Protein AF-A0A537X2H2-F1 (afdb_monomer_lite)

Foldseek 3Di:
DVVVVVVVVVVLVVLLVVLLQVQLVVQLVCQLVVLLVVLVVVDPRPDPSSNVSSNVRSNVRSNVRSVVSNVVSPPDDDVVPPPQDDVDVPDDPPPPDDPDDPPPPDDDDD

Radius of gyration: 26.94 Å; chains: 1; bounding box: 77×19×70 Å

Sequence (110 aa):
MDRDLERRERRHIRRWASRISIGALVGAGVGAVGGAVWGAIAFRPGSMAMWSVAIASAIFLSLMGALVGGMSGLESPDPRMEPSQFDEPTQEPPGLTRPERPPGDAPPPR

Secondary structure (DSSP, 8-state):
-HHHHHHHHHHHHHHHHHHHHHHHHHHHHHHHHHHHHHHHHHS-TT-HHHHHHHHHHHHHHHHHHHHHHHHG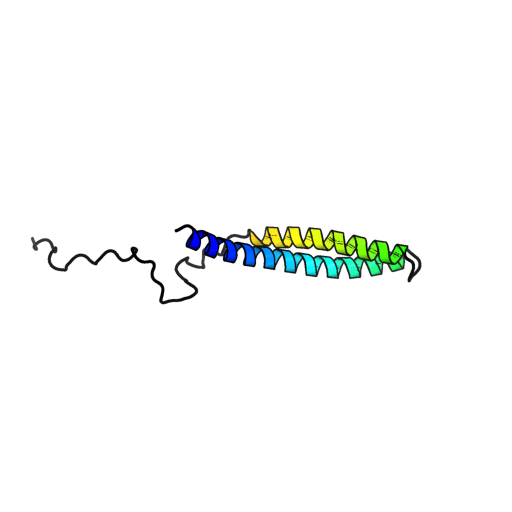GGSPP-TTS-TT--SSTT-PPTT--PPPPPTT-PPPP-

pLDDT: mean 76.22, std 17.74, range [42.19, 97.38]

Structure (mmCIF, N/CA/C/O backbone):
data_AF-A0A537X2H2-F1
#
_entry.id   AF-A0A537X2H2-F1
#
loop_
_atom_site.group_PDB
_atom_site.id
_atom_site.type_symbol
_atom_site.label_atom_id
_atom_site.label_alt_id
_atom_site.label_comp_id
_atom_site.label_asym_id
_atom_site.label_entity_id
_atom_site.label_seq_id
_atom_site.pdbx_PDB_ins_code
_atom_site.Cartn_x
_atom_site.Cartn_y
_atom_site.Cartn_z
_atom_site.occupancy
_atom_site.B_iso_or_equiv
_atom_site.auth_seq_id
_atom_site.auth_comp_id
_atom_site.auth_asym_id
_atom_site.auth_atom_id
_atom_site.pdbx_PDB_model_num
ATOM 1 N N . MET A 1 1 ? -11.708 4.499 38.636 1.00 59.06 1 MET A N 1
ATOM 2 C CA . MET A 1 1 ? -12.177 5.627 37.809 1.00 59.06 1 MET A CA 1
ATOM 3 C C . MET A 1 1 ? -11.190 5.923 36.683 1.00 59.06 1 MET A C 1
ATOM 5 O O . MET A 1 1 ? -11.524 5.589 35.557 1.00 59.06 1 MET A O 1
ATOM 9 N N . ASP A 1 2 ? -9.953 6.371 36.943 1.00 63.62 2 ASP A N 1
ATOM 10 C CA . ASP A 1 2 ? -8.964 6.603 35.860 1.00 63.62 2 ASP A CA 1
ATOM 11 C C . ASP A 1 2 ? -8.566 5.327 35.090 1.00 63.62 2 ASP A C 1
ATOM 13 O O . ASP A 1 2 ? -8.543 5.306 33.862 1.00 63.62 2 ASP A O 1
ATOM 17 N N . ARG A 1 3 ? -8.372 4.203 35.795 1.00 67.12 3 ARG A N 1
ATOM 18 C CA . ARG A 1 3 ? -8.007 2.908 35.175 1.00 67.12 3 ARG A CA 1
ATOM 19 C C . ARG A 1 3 ? -9.087 2.320 34.254 1.00 67.12 3 ARG A C 1
ATOM 21 O O . ARG A 1 3 ? -8.784 1.504 33.382 1.00 67.12 3 ARG A O 1
ATOM 28 N N . ASP A 1 4 ? -10.344 2.708 34.452 1.00 65.75 4 ASP A N 1
ATOM 29 C CA . ASP A 1 4 ? -11.481 2.200 33.677 1.00 65.75 4 ASP A CA 1
ATOM 30 C C . ASP A 1 4 ? -11.639 2.965 32.358 1.00 65.75 4 ASP A C 1
ATOM 32 O O . ASP A 1 4 ? -11.984 2.369 31.333 1.00 65.75 4 ASP A O 1
ATOM 36 N N . LEU A 1 5 ? -11.308 4.262 32.369 1.00 66.12 5 LEU A N 1
ATOM 37 C CA . LEU A 1 5 ? -11.216 5.098 31.173 1.00 66.12 5 LEU A CA 1
ATOM 38 C C . LEU A 1 5 ? -10.083 4.608 30.264 1.00 66.12 5 LEU A C 1
ATOM 40 O O . LEU A 1 5 ? -10.337 4.308 29.097 1.00 66.12 5 LEU A O 1
ATOM 44 N N . GLU A 1 6 ? -8.891 4.359 30.818 1.00 68.00 6 GLU A N 1
ATOM 45 C CA . GLU A 1 6 ? -7.745 3.822 30.066 1.00 68.00 6 GLU A CA 1
ATOM 46 C C . GLU A 1 6 ? -8.060 2.482 29.371 1.00 68.00 6 GLU A C 1
ATOM 48 O O . GLU A 1 6 ? -7.639 2.230 28.237 1.00 68.00 6 GLU A O 1
ATOM 53 N N . ARG A 1 7 ? -8.825 1.590 30.021 1.00 66.88 7 ARG A N 1
ATOM 54 C CA . ARG A 1 7 ? -9.218 0.294 29.432 1.00 66.88 7 ARG A CA 1
ATOM 55 C C . ARG A 1 7 ? -10.242 0.428 28.305 1.00 66.88 7 ARG A C 1
ATOM 57 O O . ARG A 1 7 ? -10.234 -0.395 27.384 1.00 66.88 7 ARG A O 1
ATOM 64 N N . ARG A 1 8 ? -11.151 1.402 28.376 1.00 64.00 8 ARG A N 1
ATOM 65 C CA . ARG A 1 8 ? -12.129 1.675 27.306 1.00 64.00 8 ARG A CA 1
ATOM 66 C C . ARG A 1 8 ? -11.446 2.329 26.110 1.00 64.00 8 ARG A C 1
ATOM 68 O O . ARG A 1 8 ? -11.630 1.879 24.979 1.00 64.00 8 ARG A O 1
ATOM 75 N N . GLU A 1 9 ? -10.573 3.291 26.378 1.00 65.56 9 GLU A N 1
ATOM 76 C CA . GLU A 1 9 ? -9.801 4.015 25.373 1.00 65.56 9 GLU A CA 1
ATOM 77 C C . GLU A 1 9 ? -8.895 3.069 24.571 1.00 65.56 9 GLU A C 1
ATOM 79 O O . GLU A 1 9 ? -8.951 3.045 23.342 1.00 65.56 9 GLU A O 1
ATOM 84 N N . ARG A 1 10 ? -8.179 2.152 25.240 1.00 70.62 10 ARG A N 1
ATOM 85 C CA . ARG A 1 10 ? -7.359 1.123 24.569 1.00 70.62 10 ARG A CA 1
ATOM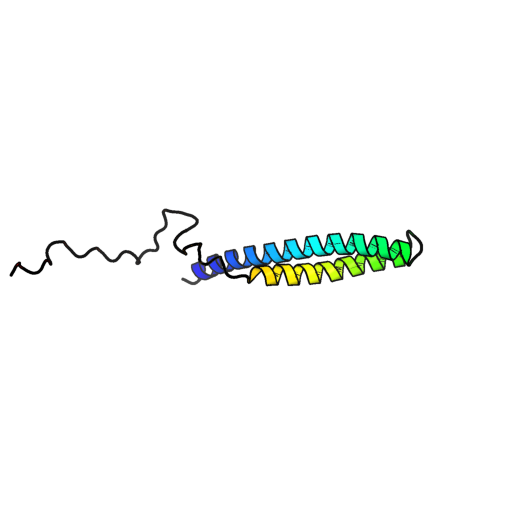 86 C C . ARG A 1 10 ? -8.155 0.218 23.625 1.00 70.62 10 ARG A C 1
ATOM 88 O O . ARG A 1 10 ? -7.642 -0.161 22.571 1.00 70.62 10 ARG A O 1
ATOM 95 N N . ARG A 1 11 ? -9.396 -0.145 23.971 1.00 69.56 11 ARG A N 1
ATOM 96 C CA . ARG A 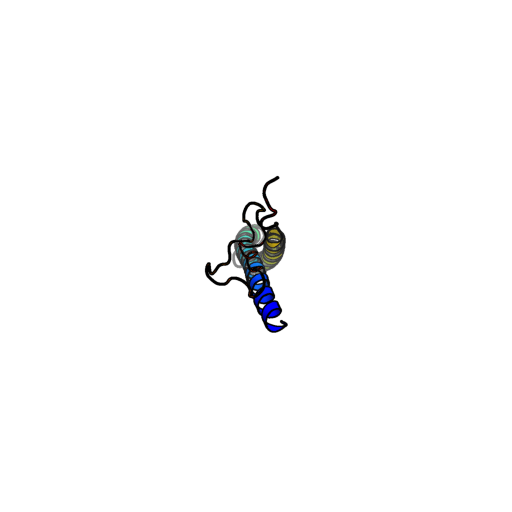1 11 ? -10.251 -0.988 23.112 1.00 69.56 11 ARG A CA 1
ATOM 97 C C . ARG A 1 11 ? -10.715 -0.237 21.866 1.00 69.56 11 ARG A C 1
ATOM 99 O O . ARG A 1 11 ? -10.689 -0.810 20.778 1.00 69.56 11 ARG A O 1
ATOM 106 N N . HIS A 1 12 ? -11.074 1.036 22.009 1.00 67.75 12 HIS A N 1
ATOM 107 C CA . HIS A 1 12 ? -11.450 1.891 20.882 1.00 67.75 12 HIS A CA 1
ATOM 108 C C . HIS A 1 12 ? -10.253 2.166 19.962 1.00 67.75 12 HIS A C 1
ATOM 110 O O . HIS A 1 12 ? -10.356 1.961 18.752 1.00 67.75 12 HIS A O 1
ATOM 116 N N . ILE A 1 13 ? -9.089 2.495 20.536 1.00 74.12 13 ILE A N 1
ATOM 117 C CA . ILE A 1 13 ? -7.834 2.696 19.797 1.00 74.12 13 ILE A CA 1
ATOM 118 C C . ILE A 1 13 ? -7.463 1.442 19.004 1.00 74.12 13 ILE A C 1
ATOM 120 O O . ILE A 1 13 ? -7.077 1.545 17.845 1.00 74.12 13 ILE A O 1
ATOM 124 N N . ARG A 1 14 ? -7.618 0.243 19.580 1.00 73.06 14 ARG A N 1
ATOM 125 C CA . ARG A 1 14 ? -7.260 -1.008 18.894 1.00 73.06 14 ARG A CA 1
ATOM 126 C C . ARG A 1 14 ? -8.149 -1.293 17.681 1.00 73.06 14 ARG A C 1
ATOM 128 O O . ARG A 1 14 ? -7.638 -1.753 16.663 1.00 73.06 14 ARG A O 1
ATOM 135 N N . ARG A 1 15 ? -9.454 -1.004 17.757 1.00 71.38 15 ARG A N 1
ATOM 136 C CA . ARG A 1 15 ? -10.366 -1.146 16.605 1.00 71.38 15 ARG A CA 1
ATOM 137 C C . ARG A 1 15 ? -10.031 -0.137 15.508 1.00 71.38 15 ARG A C 1
ATOM 139 O O . ARG A 1 15 ? -9.986 -0.508 14.338 1.00 71.38 15 ARG A O 1
ATOM 146 N N . TRP A 1 16 ? -9.752 1.106 15.892 1.00 73.81 16 TRP A N 1
ATOM 147 C CA . TRP A 1 16 ? -9.374 2.166 14.960 1.00 73.81 16 TRP A CA 1
ATOM 148 C C . TRP A 1 16 ? -8.036 1.858 14.269 1.00 73.81 16 TRP A C 1
ATOM 150 O O . TRP A 1 16 ? -7.958 1.839 13.042 1.00 73.81 16 TRP A O 1
ATOM 160 N N . ALA A 1 17 ? -7.025 1.461 15.044 1.00 78.12 17 ALA A N 1
ATOM 161 C CA . ALA A 1 17 ? -5.727 1.023 14.539 1.00 78.12 17 ALA A CA 1
ATOM 162 C C . ALA A 1 17 ? -5.836 -0.187 13.598 1.00 78.12 17 ALA A C 1
ATOM 164 O O . ALA A 1 17 ? -5.120 -0.252 12.601 1.00 78.12 17 ALA A O 1
ATOM 165 N N . SER A 1 18 ? -6.753 -1.123 13.872 1.00 77.81 18 SER A N 1
ATOM 166 C CA . SER A 1 18 ? -6.972 -2.285 13.005 1.00 77.81 18 SER A CA 1
ATOM 167 C C . SER A 1 18 ? -7.571 -1.914 11.646 1.00 77.81 18 SER A C 1
ATOM 169 O O . SER A 1 18 ? -7.253 -2.562 10.657 1.00 77.81 18 SER A O 1
ATOM 171 N N . ARG A 1 19 ? -8.446 -0.905 11.561 1.00 80.12 19 ARG A N 1
ATOM 172 C CA . ARG A 1 19 ? -9.027 -0.484 10.271 1.00 80.12 19 ARG A CA 1
ATOM 173 C C . ARG A 1 19 ? -8.022 0.301 9.430 1.00 80.12 19 ARG A C 1
ATOM 175 O O . ARG A 1 19 ? -7.933 0.083 8.224 1.00 80.12 19 ARG A O 1
ATOM 182 N N . ILE A 1 20 ? -7.210 1.136 10.080 1.00 85.44 20 ILE A N 1
ATOM 183 C CA . ILE A 1 20 ? -6.095 1.850 9.442 1.00 85.44 20 ILE A CA 1
ATOM 184 C C . ILE A 1 20 ? -5.078 0.860 8.872 1.00 85.44 20 ILE A C 1
ATOM 186 O O . ILE A 1 20 ? -4.656 1.015 7.729 1.00 85.44 20 ILE A O 1
ATOM 190 N N . SER A 1 21 ? -4.705 -0.177 9.630 1.00 87.44 21 SER A N 1
ATOM 191 C CA . SER A 1 21 ? -3.720 -1.159 9.166 1.00 87.44 21 SER A CA 1
ATOM 192 C C . SER A 1 21 ? -4.227 -1.993 7.989 1.00 87.44 21 SER A C 1
ATOM 194 O O . SER A 1 21 ? -3.466 -2.238 7.055 1.00 87.44 21 SER A O 1
ATOM 196 N N . ILE A 1 22 ? -5.510 -2.373 7.983 1.00 88.75 22 ILE A N 1
ATOM 197 C CA . ILE A 1 22 ? -6.135 -3.070 6.849 1.00 88.75 22 ILE A CA 1
ATOM 198 C C . ILE A 1 22 ? -6.128 -2.176 5.607 1.00 88.75 22 ILE A C 1
ATOM 200 O O . ILE A 1 22 ? -5.683 -2.609 4.545 1.00 88.75 22 ILE A O 1
ATOM 204 N N . GLY A 1 23 ? -6.564 -0.920 5.744 1.00 88.44 23 GLY A N 1
ATOM 205 C CA . GLY A 1 23 ? -6.545 0.045 4.647 1.00 88.44 23 GLY A CA 1
ATOM 206 C C . GLY A 1 23 ? -5.137 0.266 4.087 1.00 88.44 23 GLY A C 1
ATOM 207 O O . GLY A 1 23 ? -4.944 0.231 2.873 1.00 88.44 23 GLY A O 1
ATOM 208 N N . ALA A 1 24 ? -4.140 0.405 4.965 1.00 91.12 24 ALA A N 1
ATOM 209 C CA . ALA A 1 24 ? -2.736 0.550 4.588 1.00 91.12 24 ALA A CA 1
ATOM 210 C C . ALA A 1 24 ? -2.204 -0.667 3.815 1.00 91.12 24 ALA A C 1
ATOM 212 O O . ALA A 1 24 ? -1.555 -0.512 2.783 1.00 91.12 24 ALA A O 1
ATOM 213 N N . LEU A 1 25 ? -2.504 -1.884 4.281 1.00 93.75 25 LEU A N 1
ATOM 214 C CA . LEU A 1 25 ? -2.073 -3.128 3.636 1.00 93.75 25 LEU A CA 1
ATOM 215 C C . LEU A 1 25 ? -2.672 -3.288 2.237 1.00 93.75 25 LEU A C 1
ATOM 217 O O . LEU A 1 25 ? -1.950 -3.607 1.291 1.00 93.75 25 LEU A O 1
ATOM 221 N N . VAL A 1 26 ? -3.975 -3.033 2.094 1.00 94.19 26 VAL A N 1
ATOM 222 C CA . VAL A 1 26 ? -4.654 -3.092 0.792 1.00 94.19 26 VAL A CA 1
ATOM 223 C C . VAL A 1 26 ? -4.079 -2.035 -0.149 1.00 94.19 26 VAL A C 1
ATOM 225 O O . VAL A 1 26 ? -3.725 -2.351 -1.285 1.00 94.19 26 VAL A O 1
ATOM 228 N N . GLY A 1 27 ? -3.915 -0.802 0.336 1.00 93.44 27 GLY A N 1
ATOM 229 C CA . GLY A 1 27 ? -3.314 0.290 -0.423 1.00 93.44 27 GLY A CA 1
ATOM 230 C C . GLY A 1 27 ? -1.891 -0.020 -0.891 1.00 93.44 27 GLY A C 1
ATOM 231 O O . GLY A 1 27 ? -1.574 0.172 -2.064 1.00 93.44 27 GLY A O 1
ATOM 232 N N . ALA A 1 28 ? -1.053 -0.576 -0.013 1.00 96.00 28 ALA A N 1
ATOM 233 C CA . ALA A 1 28 ? 0.303 -0.998 -0.351 1.00 96.00 28 ALA A CA 1
ATOM 234 C C . ALA A 1 28 ? 0.314 -2.081 -1.439 1.00 96.00 28 ALA A C 1
ATOM 236 O O . ALA A 1 28 ? 1.084 -1.978 -2.392 1.00 96.00 28 ALA A O 1
ATOM 237 N N . GLY A 1 29 ? -0.556 -3.092 -1.328 1.00 95.88 29 GLY A N 1
ATOM 238 C CA . GLY A 1 29 ? -0.660 -4.171 -2.311 1.00 95.88 29 GLY A CA 1
ATOM 239 C C . GLY A 1 29 ? -1.093 -3.667 -3.688 1.00 95.88 29 GLY A C 1
ATOM 240 O O . GLY A 1 29 ? -0.411 -3.917 -4.683 1.00 95.88 29 GLY A O 1
ATOM 241 N N . VAL A 1 30 ? -2.184 -2.897 -3.744 1.00 96.69 30 VAL A N 1
ATOM 242 C CA . VAL A 1 30 ? -2.686 -2.303 -4.994 1.00 96.69 30 VAL A CA 1
ATOM 243 C C . VAL A 1 30 ? -1.648 -1.360 -5.601 1.00 96.69 30 VAL A C 1
ATOM 245 O O . VAL A 1 30 ? -1.400 -1.410 -6.805 1.00 96.69 30 VAL A O 1
ATOM 248 N N . GLY A 1 31 ? -0.994 -0.538 -4.778 1.00 95.88 31 GLY A N 1
ATOM 249 C CA . GLY A 1 31 ? 0.020 0.397 -5.246 1.00 95.88 31 GLY A CA 1
ATOM 250 C C . GLY A 1 31 ? 1.287 -0.272 -5.749 1.00 95.88 31 GLY A C 1
ATOM 251 O O . GLY A 1 31 ? 1.799 0.141 -6.788 1.00 95.88 31 GLY A O 1
ATOM 252 N N . ALA A 1 32 ? 1.759 -1.327 -5.089 1.00 96.12 32 ALA A N 1
ATOM 253 C CA . ALA A 1 32 ? 2.915 -2.086 -5.550 1.00 96.12 32 ALA A CA 1
ATOM 254 C C . ALA A 1 32 ? 2.638 -2.750 -6.905 1.00 96.12 32 ALA A C 1
ATOM 256 O O . ALA A 1 32 ? 3.440 -2.613 -7.826 1.00 96.12 32 ALA A O 1
ATOM 257 N N . VAL A 1 33 ? 1.484 -3.412 -7.056 1.00 97.38 33 VAL A N 1
ATOM 258 C CA . VAL A 1 33 ? 1.103 -4.075 -8.314 1.00 97.38 33 VAL A CA 1
ATOM 259 C C . VAL A 1 33 ? 0.899 -3.051 -9.428 1.00 97.38 33 VAL A C 1
ATOM 261 O O . VAL A 1 33 ? 1.508 -3.170 -10.490 1.00 97.38 33 VAL A O 1
ATOM 264 N N . GLY A 1 34 ? 0.095 -2.013 -9.185 1.00 96.12 34 GLY A N 1
ATOM 265 C CA . GLY A 1 34 ? -0.185 -0.975 -10.177 1.00 96.12 34 GLY A CA 1
ATOM 266 C C . GLY A 1 34 ? 1.074 -0.222 -10.609 1.00 96.12 34 GLY A C 1
ATOM 267 O O . GLY A 1 34 ? 1.291 -0.013 -11.801 1.00 96.12 34 GLY A O 1
ATOM 268 N N . GLY A 1 35 ? 1.946 0.125 -9.661 1.00 95.31 35 GLY A N 1
ATOM 269 C CA . GLY A 1 35 ? 3.206 0.798 -9.962 1.00 95.31 35 GLY A CA 1
ATOM 270 C C . GLY A 1 35 ? 4.244 -0.099 -10.620 1.00 95.31 35 GLY A C 1
ATOM 271 O O . GLY A 1 35 ? 5.001 0.393 -11.448 1.00 95.31 35 GLY A O 1
ATOM 272 N N . ALA A 1 36 ? 4.269 -1.400 -10.323 1.00 94.88 36 ALA A N 1
ATOM 273 C CA . ALA A 1 36 ? 5.126 -2.345 -11.035 1.00 94.88 36 ALA A CA 1
ATOM 274 C C . ALA A 1 36 ? 4.679 -2.512 -12.494 1.00 94.88 36 ALA A C 1
ATOM 276 O O . ALA A 1 36 ? 5.516 -2.454 -13.393 1.00 94.88 36 ALA A O 1
ATOM 277 N N . VAL A 1 37 ? 3.369 -2.647 -12.742 1.00 96.44 37 VAL A N 1
ATOM 278 C CA . VAL A 1 37 ? 2.807 -2.718 -14.102 1.00 96.44 37 VAL A CA 1
ATOM 279 C C . VAL A 1 37 ? 3.090 -1.426 -14.864 1.00 96.44 37 VAL A C 1
ATOM 281 O O . VAL A 1 37 ? 3.6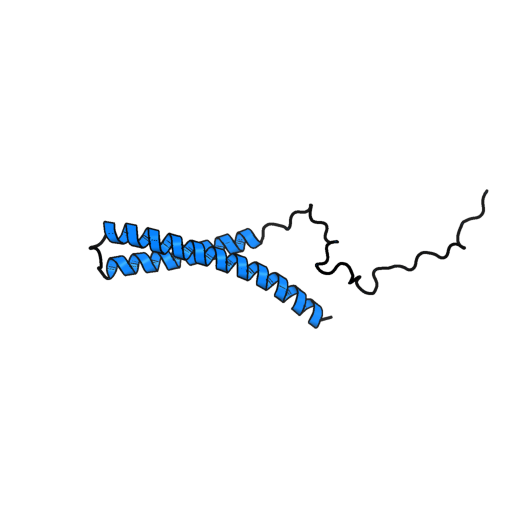59 -1.466 -15.953 1.00 96.44 37 VAL A O 1
ATOM 284 N N . TRP A 1 38 ? 2.758 -0.271 -14.282 1.00 95.88 38 TRP A N 1
ATOM 285 C CA . TRP A 1 38 ? 3.005 1.025 -14.912 1.00 95.88 38 TRP A CA 1
ATOM 286 C C . TRP A 1 38 ? 4.498 1.290 -15.122 1.00 95.88 38 TRP A C 1
ATOM 288 O O . TRP A 1 38 ? 4.915 1.724 -16.193 1.00 95.88 38 TRP A O 1
ATOM 298 N N . GLY A 1 39 ? 5.320 0.977 -14.122 1.00 94.19 39 GLY A N 1
ATOM 299 C CA . GLY A 1 39 ? 6.767 1.115 -14.186 1.00 94.19 39 GLY A CA 1
ATOM 300 C C . GLY A 1 39 ? 7.385 0.246 -15.278 1.00 94.19 39 GLY A C 1
ATOM 301 O O . GLY A 1 39 ? 8.306 0.700 -15.945 1.00 94.19 39 GLY A O 1
ATOM 302 N N . ALA A 1 40 ? 6.879 -0.971 -15.493 1.00 93.62 40 ALA A N 1
ATOM 303 C CA . ALA A 1 40 ? 7.355 -1.859 -16.553 1.00 93.62 40 ALA A CA 1
ATOM 304 C C . ALA A 1 40 ? 6.961 -1.381 -17.962 1.00 93.62 40 ALA A C 1
ATOM 306 O O . ALA A 1 40 ? 7.642 -1.719 -18.927 1.00 93.62 40 ALA A O 1
ATOM 307 N N . ILE A 1 41 ? 5.876 -0.605 -18.080 1.00 95.56 41 ILE A N 1
ATOM 308 C CA . ILE A 1 41 ? 5.448 0.028 -19.337 1.00 95.56 41 ILE A CA 1
ATOM 309 C C . ILE A 1 41 ? 6.272 1.294 -19.607 1.00 95.56 41 ILE A C 1
ATOM 311 O O . ILE A 1 41 ? 6.734 1.507 -20.726 1.00 95.56 41 ILE A O 1
ATOM 315 N N . ALA A 1 42 ? 6.449 2.143 -18.592 1.00 95.12 42 ALA A N 1
ATOM 316 C CA . ALA A 1 42 ? 7.093 3.449 -18.729 1.00 95.12 42 ALA A CA 1
ATOM 317 C C . ALA A 1 42 ? 8.630 3.377 -18.735 1.00 95.12 42 ALA A C 1
ATOM 319 O O . ALA A 1 42 ? 9.290 4.223 -19.337 1.00 95.12 42 ALA A O 1
ATOM 320 N N . PHE A 1 43 ? 9.208 2.380 -18.064 1.00 94.88 43 PHE A N 1
ATOM 321 C CA . PHE A 1 43 ? 10.649 2.206 -17.914 1.00 94.88 43 PHE A CA 1
ATOM 322 C C . PHE A 1 43 ? 11.086 0.815 -18.356 1.00 94.88 43 PHE A C 1
ATOM 324 O O . PHE A 1 43 ? 10.304 -0.129 -18.430 1.00 94.88 43 PHE A O 1
ATOM 331 N N . ARG A 1 44 ? 12.391 0.665 -18.606 1.00 92.25 44 ARG A N 1
ATOM 332 C CA . ARG A 1 44 ? 12.968 -0.638 -18.939 1.00 92.25 44 ARG A CA 1
ATOM 333 C C . ARG A 1 44 ? 12.695 -1.640 -17.800 1.00 92.25 44 ARG A C 1
ATOM 335 O O . ARG A 1 44 ? 13.016 -1.318 -16.647 1.00 92.25 44 ARG A O 1
ATOM 342 N N . PRO A 1 45 ? 12.178 -2.847 -18.098 1.00 90.38 45 PRO A N 1
ATOM 343 C CA . PRO A 1 45 ? 11.936 -3.868 -17.088 1.00 90.38 45 PRO A CA 1
ATOM 344 C C . PRO A 1 45 ? 13.199 -4.180 -16.282 1.00 90.38 45 PRO A C 1
ATOM 346 O O . PRO A 1 45 ? 14.284 -4.335 -16.842 1.00 90.38 45 PRO A O 1
ATOM 349 N N . GLY A 1 46 ? 13.058 -4.231 -14.958 1.00 89.06 46 GLY A N 1
ATOM 350 C CA . GLY A 1 46 ? 14.165 -4.479 -14.030 1.00 89.06 46 GLY A CA 1
ATOM 351 C C . GLY A 1 46 ? 15.052 -3.264 -13.733 1.00 89.06 46 GLY A C 1
ATOM 352 O O . GLY A 1 46 ? 15.983 -3.381 -12.941 1.00 89.06 46 GLY A O 1
ATOM 353 N N . SER A 1 47 ? 14.779 -2.094 -14.320 1.00 94.00 47 SER A N 1
ATOM 354 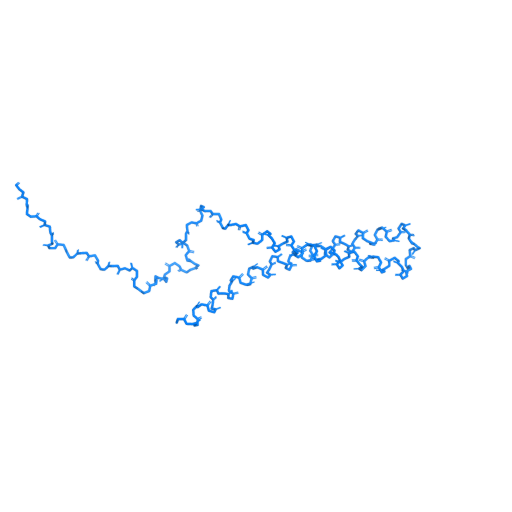C CA . SER A 1 47 ? 15.509 -0.864 -13.991 1.00 94.00 47 SER A CA 1
ATOM 355 C C . SER A 1 47 ? 15.189 -0.353 -12.581 1.00 94.00 47 SER A C 1
ATOM 357 O O . SER A 1 47 ? 14.092 -0.562 -12.060 1.00 94.00 47 SER A O 1
ATOM 359 N N . MET A 1 48 ? 16.125 0.386 -11.972 1.00 95.06 48 MET A N 1
ATOM 360 C CA . MET A 1 48 ? 15.870 1.055 -10.688 1.00 95.06 48 MET A CA 1
ATOM 361 C C . MET A 1 48 ? 14.700 2.045 -10.768 1.00 95.06 48 MET A C 1
ATOM 363 O O . MET A 1 48 ? 13.950 2.161 -9.807 1.00 95.06 48 MET A O 1
ATOM 367 N N . ALA A 1 49 ? 14.505 2.704 -11.915 1.00 93.44 49 ALA A N 1
ATOM 368 C CA . ALA A 1 49 ? 13.397 3.635 -12.124 1.00 93.44 49 ALA A CA 1
ATOM 369 C C . ALA A 1 49 ? 12.024 2.938 -12.071 1.00 93.44 49 ALA A C 1
ATOM 371 O O . ALA A 1 49 ? 11.080 3.457 -11.480 1.00 93.44 49 ALA A O 1
ATOM 372 N N . MET A 1 50 ? 11.918 1.724 -12.624 1.00 95.25 50 MET A N 1
ATOM 373 C CA . MET A 1 50 ? 10.705 0.908 -12.500 1.00 95.25 50 MET A CA 1
ATOM 374 C C . MET A 1 50 ? 10.395 0.615 -11.026 1.00 95.25 50 MET A C 1
ATOM 376 O O . MET A 1 50 ? 9.275 0.832 -10.563 1.00 95.25 50 MET A O 1
ATOM 380 N N . TRP A 1 51 ? 11.397 0.147 -10.277 1.00 94.62 51 TRP A N 1
ATOM 381 C CA . TRP A 1 51 ? 11.225 -0.202 -8.868 1.00 94.62 51 TRP A CA 1
ATOM 382 C C . TRP A 1 51 ? 10.945 1.015 -7.986 1.00 94.62 51 TRP A C 1
ATOM 384 O O . TRP A 1 51 ? 10.136 0.915 -7.066 1.00 94.62 51 TRP A O 1
ATOM 394 N N . SER A 1 52 ? 11.534 2.178 -8.280 1.00 95.31 52 SER A N 1
ATOM 395 C CA . SER A 1 52 ? 11.241 3.404 -7.535 1.00 95.31 52 SER A CA 1
ATOM 396 C C . SER A 1 52 ? 9.790 3.841 -7.715 1.00 95.31 52 SER A C 1
ATOM 398 O O . SER A 1 52 ? 9.165 4.261 -6.746 1.00 95.31 52 SER A O 1
ATOM 400 N N . VAL A 1 53 ? 9.228 3.692 -8.920 1.00 95.56 53 VAL A N 1
ATOM 401 C CA . VAL A 1 53 ? 7.804 3.964 -9.172 1.00 95.56 53 VAL A CA 1
ATOM 402 C C . VAL A 1 53 ? 6.916 2.992 -8.405 1.00 95.56 53 VAL A C 1
ATOM 404 O O . VAL A 1 53 ? 5.996 3.445 -7.734 1.00 95.56 53 VAL A O 1
ATOM 407 N N . ALA A 1 54 ? 7.220 1.690 -8.438 1.00 95.31 54 ALA A N 1
ATOM 408 C CA . ALA A 1 54 ? 6.458 0.676 -7.706 1.00 95.31 54 ALA A CA 1
ATOM 409 C C . ALA A 1 54 ? 6.461 0.905 -6.183 1.00 95.31 54 ALA A C 1
ATOM 411 O O . ALA A 1 54 ? 5.439 0.739 -5.518 1.00 95.31 54 ALA A O 1
ATOM 412 N N . ILE A 1 55 ? 7.601 1.315 -5.622 1.00 96.44 55 ILE A N 1
ATOM 413 C CA . ILE A 1 55 ? 7.717 1.642 -4.195 1.00 96.44 55 ILE A CA 1
ATOM 414 C C . ILE A 1 55 ? 6.965 2.940 -3.881 1.00 96.44 55 ILE A C 1
ATOM 416 O O . ILE A 1 55 ? 6.213 2.990 -2.908 1.00 96.44 55 ILE A O 1
ATOM 420 N N . ALA A 1 56 ? 7.124 3.980 -4.703 1.00 96.38 56 ALA A N 1
ATOM 421 C CA . ALA A 1 56 ? 6.454 5.260 -4.494 1.00 96.38 56 ALA A CA 1
ATOM 422 C C . ALA A 1 56 ? 4.925 5.120 -4.537 1.00 96.38 56 ALA A C 1
ATOM 424 O O . ALA A 1 56 ? 4.233 5.655 -3.670 1.00 96.38 56 ALA A O 1
ATOM 425 N N . SER A 1 57 ? 4.393 4.356 -5.494 1.00 96.38 57 SER A N 1
ATOM 426 C CA . SER A 1 57 ? 2.960 4.076 -5.588 1.00 96.38 57 SER A CA 1
ATOM 427 C C . SER A 1 57 ? 2.460 3.231 -4.418 1.00 96.38 57 SER A C 1
ATOM 429 O O . SER A 1 57 ? 1.383 3.517 -3.899 1.00 96.38 57 SER A O 1
ATOM 431 N N . ALA A 1 58 ? 3.230 2.236 -3.963 1.00 96.75 58 ALA A N 1
ATOM 432 C CA . ALA A 1 58 ? 2.891 1.442 -2.783 1.00 96.75 58 ALA A CA 1
ATOM 433 C C . ALA A 1 58 ? 2.795 2.311 -1.523 1.00 96.75 58 ALA A C 1
ATOM 435 O O . ALA A 1 58 ? 1.823 2.205 -0.780 1.00 96.75 58 ALA A O 1
ATOM 436 N N . ILE A 1 59 ? 3.761 3.209 -1.301 1.00 96.88 59 ILE A N 1
ATOM 437 C CA . ILE A 1 59 ? 3.746 4.137 -0.161 1.00 96.88 59 ILE A CA 1
ATOM 438 C C . ILE A 1 59 ? 2.545 5.080 -0.261 1.00 96.88 59 ILE A C 1
ATOM 440 O O . ILE A 1 59 ? 1.783 5.214 0.695 1.00 96.88 59 ILE A O 1
ATOM 444 N N . PHE A 1 60 ? 2.350 5.710 -1.420 1.00 96.81 60 PHE A N 1
ATOM 445 C CA . PHE A 1 60 ? 1.273 6.676 -1.618 1.00 96.81 60 PHE A CA 1
ATOM 446 C C . PHE A 1 60 ? -0.110 6.048 -1.409 1.00 96.81 60 PHE A C 1
ATOM 448 O O . PHE A 1 60 ? -0.926 6.570 -0.646 1.00 96.81 60 PHE A O 1
ATOM 455 N N . LEU A 1 61 ? -0.367 4.896 -2.035 1.00 95.38 61 LEU A N 1
ATOM 456 C CA . LEU A 1 61 ? -1.650 4.210 -1.904 1.00 95.38 61 LEU A CA 1
ATOM 457 C C . LEU A 1 61 ? -1.826 3.565 -0.532 1.00 95.38 61 LEU A C 1
ATOM 459 O O . LEU A 1 61 ? -2.954 3.508 -0.057 1.00 95.38 61 LEU A O 1
ATOM 463 N N . SER A 1 62 ? -0.752 3.156 0.146 1.00 95.06 62 SER A N 1
ATOM 464 C CA . SER A 1 62 ? -0.809 2.743 1.553 1.00 95.06 62 SER A CA 1
ATOM 465 C C . SER A 1 62 ? -1.290 3.882 2.451 1.00 95.06 62 SER A C 1
ATOM 467 O O . SER A 1 62 ? -2.221 3.696 3.229 1.00 95.06 62 SER A O 1
ATOM 469 N N . LEU A 1 63 ? -0.738 5.090 2.295 1.00 94.50 63 LEU A N 1
ATOM 470 C CA . LEU A 1 63 ? -1.167 6.260 3.068 1.00 94.50 63 LEU A CA 1
ATOM 471 C C . LEU A 1 63 ? -2.623 6.641 2.771 1.00 94.50 63 LEU A C 1
ATOM 473 O O . LEU A 1 63 ? -3.388 6.911 3.696 1.00 94.50 63 LEU A O 1
ATOM 477 N N . MET A 1 64 ? -3.032 6.616 1.500 1.00 93.81 64 MET A N 1
ATOM 478 C CA . MET A 1 64 ? -4.432 6.848 1.130 1.00 93.81 64 MET A CA 1
ATOM 479 C C . MET A 1 64 ? -5.364 5.757 1.654 1.00 93.81 64 MET A C 1
ATOM 481 O O . MET A 1 64 ? -6.421 6.066 2.194 1.00 93.81 64 MET A O 1
ATOM 485 N N . GLY A 1 65 ? -4.968 4.490 1.567 1.00 90.75 65 GLY A N 1
ATOM 486 C CA . GLY A 1 65 ? -5.728 3.371 2.109 1.00 90.75 65 GLY A CA 1
ATOM 487 C C . GLY A 1 65 ? -5.861 3.454 3.628 1.00 90.75 65 GLY A C 1
ATOM 488 O O . GLY A 1 65 ? -6.947 3.239 4.157 1.00 90.75 65 GLY A O 1
ATOM 489 N N . ALA A 1 66 ? -4.795 3.838 4.331 1.00 90.62 66 ALA A N 1
ATOM 490 C CA . ALA A 1 66 ? -4.798 4.090 5.769 1.00 90.62 66 ALA A CA 1
ATOM 491 C C . ALA A 1 66 ? -5.772 5.216 6.144 1.00 90.62 66 ALA A C 1
ATOM 493 O O . ALA A 1 66 ? -6.548 5.070 7.088 1.00 90.62 66 ALA A O 1
ATOM 494 N N . LEU A 1 67 ? -5.761 6.315 5.381 1.00 89.94 67 LEU A N 1
ATOM 495 C CA . LEU A 1 67 ? -6.665 7.447 5.571 1.00 89.94 67 LEU A CA 1
ATOM 496 C C . LEU A 1 67 ? -8.125 7.030 5.357 1.00 89.94 67 LEU A C 1
ATOM 498 O O . LEU A 1 67 ? -8.963 7.269 6.222 1.00 89.94 67 LEU A O 1
ATOM 502 N N . VAL A 1 68 ? -8.423 6.364 4.239 1.00 88.62 68 VAL A N 1
ATOM 503 C CA . VAL A 1 68 ? -9.773 5.882 3.912 1.00 88.62 68 VAL A CA 1
ATOM 504 C C . VAL A 1 68 ? -10.250 4.858 4.940 1.00 88.62 68 VAL A C 1
ATOM 506 O O . VAL A 1 68 ? -11.340 5.010 5.479 1.00 88.62 68 VAL A O 1
ATOM 509 N N . GLY A 1 69 ? -9.420 3.875 5.296 1.00 85.19 69 GLY A N 1
ATOM 510 C CA . GLY A 1 69 ? -9.734 2.889 6.333 1.00 85.19 69 GLY A CA 1
ATOM 511 C C . GLY A 1 69 ? -9.950 3.521 7.712 1.00 85.19 69 GLY A C 1
ATOM 512 O O . GLY A 1 69 ? -10.826 3.089 8.462 1.00 85.19 69 GLY A O 1
ATOM 513 N N . GLY A 1 70 ? -9.202 4.581 8.031 1.00 83.25 70 GLY A N 1
ATOM 514 C CA . GLY A 1 70 ? -9.405 5.394 9.227 1.00 83.25 70 GLY A CA 1
ATOM 515 C C . GLY A 1 70 ? -10.739 6.146 9.216 1.00 83.25 70 GLY A C 1
ATOM 516 O O . GLY A 1 70 ? -11.445 6.130 10.225 1.00 83.25 70 GLY A O 1
ATOM 517 N N . MET A 1 71 ? -11.119 6.743 8.079 1.00 82.75 71 MET A N 1
ATOM 518 C CA . MET A 1 71 ? -12.402 7.439 7.906 1.00 82.75 71 MET A CA 1
ATOM 519 C C . MET A 1 71 ? -13.597 6.478 7.966 1.00 82.75 71 MET A C 1
ATOM 521 O O . MET A 1 71 ? -14.564 6.768 8.663 1.00 82.75 71 MET A O 1
ATOM 525 N N . SER A 1 72 ? -13.513 5.290 7.357 1.00 76.50 72 SER A N 1
ATOM 526 C CA . SER A 1 72 ? -14.529 4.229 7.496 1.00 76.50 72 SER A CA 1
ATOM 527 C C . SER A 1 72 ? -14.651 3.701 8.934 1.00 76.50 72 SER A C 1
ATOM 529 O O . SER A 1 72 ? -15.606 3.017 9.292 1.00 76.50 72 SER A O 1
ATOM 531 N N . GLY A 1 73 ? -13.672 3.985 9.797 1.00 65.00 73 GLY A N 1
ATOM 532 C CA . GLY A 1 73 ? -13.733 3.727 11.235 1.00 65.00 73 GLY A CA 1
ATOM 533 C C . GLY A 1 73 ? -14.650 4.671 12.013 1.00 65.00 73 GLY A C 1
ATOM 534 O O . GLY A 1 73 ? -15.033 4.332 13.130 1.00 65.00 73 GLY A O 1
ATOM 535 N N . LEU A 1 74 ? -14.987 5.827 11.436 1.00 64.25 74 LEU A N 1
ATOM 536 C CA . LEU A 1 74 ? -15.842 6.850 12.045 1.00 64.25 74 LEU A CA 1
ATOM 537 C C . LEU A 1 74 ? -17.325 6.654 11.717 1.00 64.25 74 LEU A C 1
ATOM 539 O O . LEU A 1 74 ? -18.169 7.385 12.233 1.00 64.25 74 LEU A O 1
ATOM 543 N N . GLU A 1 75 ? -17.644 5.679 10.866 1.00 57.59 75 GLU A N 1
ATOM 544 C CA . GLU A 1 75 ? -19.018 5.319 10.553 1.00 57.59 75 GLU A CA 1
ATOM 545 C C . GLU A 1 75 ? -19.698 4.821 11.835 1.00 57.59 75 GLU A C 1
ATOM 547 O O . GLU A 1 75 ? -19.218 3.897 12.503 1.00 57.59 75 GLU A O 1
ATOM 552 N N . SER A 1 76 ? -20.752 5.543 12.225 1.00 52.22 76 SER A N 1
ATOM 553 C CA . SER A 1 76 ? -21.462 5.377 13.492 1.00 52.22 76 SER A CA 1
ATOM 554 C C . SER A 1 76 ? -21.851 3.905 13.695 1.00 52.22 76 SER A C 1
ATOM 556 O O . SER A 1 76 ? -22.356 3.297 12.747 1.00 52.22 76 SER A O 1
ATOM 558 N N . PRO A 1 77 ? -21.614 3.307 14.882 1.00 56.78 77 PRO A N 1
ATOM 559 C CA . PRO A 1 77 ? -22.130 1.978 15.196 1.00 56.78 77 PRO A CA 1
ATOM 560 C C . PRO A 1 77 ? -23.622 1.924 14.862 1.00 56.78 77 PRO A C 1
ATOM 562 O O . PRO A 1 77 ? -24.352 2.833 15.253 1.00 56.78 77 PRO A O 1
ATOM 565 N N . ASP A 1 78 ? -24.047 0.903 14.110 1.00 52.94 78 ASP A N 1
ATOM 566 C CA . ASP A 1 78 ? -25.439 0.740 13.678 1.00 52.94 78 ASP A CA 1
ATOM 567 C C . ASP A 1 78 ? -26.377 0.992 14.873 1.00 52.94 78 ASP A C 1
ATOM 569 O O . ASP A 1 78 ? -26.266 0.281 15.875 1.00 52.94 78 ASP A O 1
ATOM 573 N N . PRO A 1 79 ? -27.280 1.989 14.812 1.00 51.56 79 PRO A N 1
ATOM 574 C CA . PRO A 1 79 ? -28.181 2.304 15.919 1.00 51.56 79 PRO A CA 1
ATOM 575 C C . PRO A 1 79 ? -29.136 1.149 16.257 1.00 51.56 79 PRO A C 1
ATOM 577 O O . PRO A 1 79 ? -29.819 1.205 17.276 1.00 51.56 79 PRO A O 1
ATOM 580 N N . ARG A 1 80 ? -29.186 0.097 15.426 1.00 49.91 80 ARG A N 1
ATOM 581 C CA . ARG A 1 80 ? -29.894 -1.159 15.711 1.00 49.91 80 ARG A CA 1
ATOM 582 C C . ARG A 1 80 ? -29.149 -2.105 16.658 1.00 49.91 80 ARG A C 1
ATOM 584 O O . ARG A 1 80 ? -29.735 -3.091 17.093 1.00 49.91 80 ARG A O 1
ATOM 591 N N . MET A 1 81 ? -27.887 -1.830 16.982 1.00 50.50 81 MET A N 1
ATOM 592 C CA . MET A 1 81 ? -27.144 -2.527 18.032 1.00 50.50 81 MET A CA 1
ATOM 593 C C . MET A 1 81 ? -27.351 -1.765 19.339 1.00 50.50 81 MET A C 1
ATOM 595 O O . MET A 1 81 ? -26.675 -0.773 19.612 1.00 50.50 81 MET A O 1
ATOM 599 N N . GLU A 1 82 ? -28.330 -2.197 20.130 1.00 42.19 82 GLU A N 1
ATOM 600 C CA . GLU A 1 82 ? -28.591 -1.598 21.435 1.00 42.19 82 GLU A CA 1
ATOM 601 C C . GLU A 1 82 ? -27.318 -1.634 22.314 1.00 42.19 82 GLU A C 1
ATOM 603 O O . GLU A 1 82 ? -26.650 -2.670 22.392 1.00 42.19 82 GLU A O 1
ATOM 608 N N . PRO A 1 83 ? -26.981 -0.542 23.031 1.00 53.22 83 PRO A N 1
ATOM 609 C CA . PRO A 1 83 ? -25.825 -0.466 23.939 1.00 53.22 83 PRO A CA 1
ATOM 610 C C . PRO A 1 83 ? -25.836 -1.461 25.116 1.00 53.22 83 PRO A C 1
ATOM 612 O O . PRO A 1 83 ? -24.952 -1.405 25.970 1.00 53.22 83 PRO A O 1
ATOM 615 N N . SER A 1 84 ? -26.849 -2.326 25.199 1.00 50.09 84 SER A N 1
ATOM 616 C CA . SER A 1 84 ? -27.075 -3.324 26.245 1.00 50.09 84 SER A CA 1
ATOM 617 C C . SER A 1 84 ? -26.257 -4.606 26.057 1.00 50.09 84 SER A C 1
ATOM 619 O O . SER A 1 84 ? -26.155 -5.402 26.989 1.00 50.09 84 SER A O 1
ATOM 621 N N . GLN A 1 85 ? -25.636 -4.818 24.892 1.00 46.31 85 GLN A N 1
ATOM 622 C CA . GLN A 1 85 ? -24.794 -5.991 24.660 1.00 46.31 85 GLN A CA 1
ATOM 623 C C . GLN A 1 85 ? -23.371 -5.759 25.176 1.00 46.31 85 GLN A C 1
ATOM 625 O O . GLN A 1 85 ? -22.456 -5.370 24.450 1.00 46.31 85 GLN A O 1
ATOM 630 N N . PHE A 1 86 ? -23.189 -5.994 26.473 1.00 46.97 86 PHE A N 1
ATOM 631 C CA . PHE A 1 86 ? -21.875 -6.218 27.059 1.00 46.97 86 PHE A CA 1
ATOM 632 C C . PHE A 1 86 ? -21.287 -7.526 26.496 1.00 46.97 86 PHE A C 1
ATOM 634 O O . PHE A 1 86 ? -21.985 -8.535 26.433 1.00 46.97 86 PHE A O 1
ATOM 641 N N . ASP A 1 87 ? -19.992 -7.527 26.144 1.00 53.06 87 ASP A N 1
ATOM 642 C CA . ASP A 1 87 ? -19.234 -8.729 25.724 1.00 53.06 87 ASP A CA 1
ATOM 643 C C . ASP A 1 87 ? -19.233 -9.843 26.803 1.00 53.06 87 ASP A C 1
ATOM 645 O O . ASP A 1 87 ? -18.817 -10.970 26.546 1.00 53.06 87 ASP A O 1
ATOM 649 N N . GLU A 1 88 ? -19.703 -9.535 28.016 1.00 49.34 88 GLU A N 1
ATOM 650 C CA . GLU A 1 88 ? -19.816 -10.446 29.148 1.00 49.34 88 GLU A CA 1
ATOM 651 C C . GLU A 1 88 ? -21.208 -10.249 29.792 1.00 49.34 88 GLU A C 1
ATOM 653 O O . GLU A 1 88 ? -21.417 -9.256 30.495 1.00 49.34 88 GLU A O 1
ATOM 658 N N . PRO A 1 89 ? -22.185 -11.148 29.541 1.00 51.41 89 PRO A N 1
ATOM 659 C CA . PRO A 1 89 ? -23.594 -10.979 29.935 1.00 51.41 89 PRO A CA 1
ATOM 660 C C . PRO A 1 89 ? -23.862 -10.855 31.443 1.00 51.41 89 PRO A C 1
ATOM 662 O O . PRO A 1 89 ? -25.004 -10.678 31.848 1.00 51.41 89 PRO A O 1
ATOM 665 N N . THR A 1 90 ? -22.841 -11.001 32.287 1.00 50.88 90 THR A N 1
ATOM 666 C CA . THR A 1 90 ? -22.969 -11.118 33.746 1.00 50.88 90 THR A CA 1
ATOM 667 C C . THR A 1 90 ? -22.407 -9.932 34.524 1.00 50.88 90 THR A C 1
ATOM 669 O O . THR A 1 90 ? -22.491 -9.929 35.750 1.00 50.88 90 THR A O 1
ATOM 672 N N . GLN A 1 91 ? -21.811 -8.933 33.865 1.00 49.34 91 GLN A N 1
ATOM 673 C CA . GLN A 1 91 ? -21.240 -7.773 34.555 1.00 49.34 91 GLN A CA 1
ATOM 674 C C . GLN A 1 91 ? -22.191 -6.571 34.507 1.00 49.34 91 GLN A C 1
ATOM 676 O O . GLN A 1 91 ? -22.023 -5.643 33.717 1.00 49.34 91 GLN A O 1
ATOM 681 N N . GLU A 1 92 ? -23.194 -6.576 35.385 1.00 52.09 92 GLU A N 1
ATOM 682 C CA . GLU A 1 92 ? -23.981 -5.373 35.657 1.00 52.09 92 GLU A CA 1
ATOM 683 C C . GLU A 1 92 ? -23.109 -4.329 36.384 1.00 52.09 92 GLU A C 1
ATOM 685 O O . GLU A 1 92 ? -22.426 -4.660 37.361 1.00 52.09 92 GLU A O 1
ATOM 690 N N . PRO A 1 93 ? -23.088 -3.059 35.936 1.00 52.22 93 PRO A N 1
ATOM 691 C CA . PRO A 1 93 ? -22.344 -2.010 36.618 1.00 52.22 93 PRO A CA 1
ATOM 692 C C . PRO A 1 93 ? -22.906 -1.788 38.032 1.00 52.22 93 PRO A C 1
ATOM 694 O O . PRO A 1 93 ? -24.114 -1.568 38.177 1.00 52.22 93 PRO A O 1
ATOM 697 N N . PRO A 1 94 ? -22.062 -1.790 39.081 1.00 51.25 94 PRO A N 1
ATOM 698 C CA . PRO A 1 94 ? -22.526 -1.545 40.439 1.00 51.25 94 PRO A CA 1
ATOM 699 C C . PRO A 1 94 ? -23.151 -0.145 40.525 1.00 51.25 94 PRO A C 1
ATOM 701 O O . PRO A 1 94 ? -22.476 0.860 40.302 1.00 51.25 94 PRO A O 1
ATOM 704 N N . GLY A 1 95 ? -24.452 -0.090 40.829 1.00 57.03 95 GLY A N 1
ATOM 705 C CA . GLY A 1 95 ? -25.204 1.153 41.039 1.00 57.03 95 GLY A CA 1
ATOM 706 C C . GLY A 1 95 ? -26.342 1.447 40.051 1.00 57.03 95 GLY A C 1
ATOM 707 O O . GLY A 1 95 ? -27.005 2.465 40.225 1.00 57.03 95 GLY A O 1
ATOM 708 N N . LEU A 1 96 ? -26.601 0.596 39.047 1.00 55.38 96 LEU A N 1
ATOM 709 C CA . LEU A 1 96 ? -27.719 0.791 38.099 1.00 55.38 96 LEU A CA 1
ATOM 710 C C . LEU A 1 96 ? -29.031 0.098 38.500 1.00 55.38 96 LEU A C 1
ATOM 712 O O . LEU A 1 96 ? -30.090 0.455 37.987 1.00 55.38 96 LEU A O 1
ATOM 716 N N . THR A 1 97 ? -28.999 -0.831 39.452 1.00 55.16 97 THR A N 1
ATOM 717 C CA . THR A 1 97 ? -30.209 -1.434 40.017 1.00 55.16 97 THR A CA 1
ATOM 718 C C . THR A 1 97 ? -30.705 -0.578 41.177 1.00 55.16 97 THR A C 1
ATOM 720 O O . THR A 1 97 ? -30.205 -0.659 42.302 1.00 55.16 97 THR A O 1
ATOM 723 N N . ARG A 1 98 ? -31.701 0.272 40.912 1.00 52.38 98 ARG A N 1
ATOM 724 C CA . ARG A 1 98 ? -32.524 0.853 41.977 1.00 52.38 98 ARG A CA 1
ATOM 725 C C . ARG A 1 98 ? -33.211 -0.315 42.701 1.00 52.38 98 ARG A C 1
ATOM 727 O O . ARG A 1 98 ? -33.832 -1.119 42.010 1.00 52.38 98 ARG A O 1
ATOM 734 N N . PRO A 1 99 ? -33.128 -0.436 44.039 1.00 59.09 99 PRO A N 1
ATOM 735 C CA . PRO A 1 99 ? -33.910 -1.440 44.747 1.00 59.09 99 PRO A CA 1
ATOM 736 C C . PRO A 1 99 ? -35.387 -1.212 44.420 1.00 59.09 99 PRO A C 1
ATOM 738 O O . PRO A 1 99 ? -35.893 -0.091 44.558 1.00 59.09 99 PRO A O 1
ATOM 741 N N . GLU A 1 100 ? -36.043 -2.253 43.910 1.00 55.47 100 GLU A N 1
ATOM 742 C CA . GLU A 1 100 ? -37.478 -2.239 43.659 1.00 55.47 100 GLU A CA 1
ATOM 743 C C . GLU A 1 100 ? -38.196 -1.780 44.929 1.00 55.47 100 GLU A C 1
ATOM 745 O O . GLU A 1 100 ? -37.851 -2.160 46.052 1.00 55.47 100 GLU A O 1
ATOM 750 N N . ARG A 1 101 ? -39.160 -0.878 44.749 1.00 57.81 101 ARG A N 1
ATOM 751 C CA . ARG A 1 101 ? -39.943 -0.308 45.842 1.00 57.81 101 ARG A CA 1
ATOM 752 C C . ARG A 1 101 ? -40.579 -1.454 46.646 1.00 57.81 101 ARG A C 1
ATOM 754 O O . ARG A 1 101 ? -41.198 -2.318 46.026 1.00 57.81 101 ARG A O 1
ATOM 761 N N . PRO A 1 102 ? -40.476 -1.470 47.988 1.00 61.12 102 PRO A N 1
ATOM 762 C CA . PRO A 1 102 ? -41.094 -2.515 48.792 1.00 61.12 102 PRO A CA 1
ATOM 763 C C . PRO A 1 102 ? -42.602 -2.604 48.495 1.00 61.12 102 PRO A C 1
ATOM 765 O O . PRO A 1 102 ? -43.254 -1.561 48.393 1.00 61.12 102 PRO A O 1
ATOM 768 N N . PRO A 1 103 ? -43.188 -3.810 48.408 1.00 60.12 103 PRO A N 1
ATOM 769 C CA . PRO A 1 103 ? -44.594 -4.023 48.038 1.00 60.12 103 PRO A CA 1
ATOM 770 C C . PRO A 1 103 ? -45.632 -3.496 49.056 1.00 60.12 103 PRO A C 1
ATOM 772 O O . PRO A 1 103 ? -46.819 -3.772 48.918 1.00 60.12 103 PRO A O 1
ATOM 775 N N . GLY A 1 104 ? -45.215 -2.733 50.073 1.00 59.78 104 GLY A N 1
ATOM 776 C CA . GLY A 1 104 ? -46.081 -2.162 51.114 1.00 59.78 104 GLY A CA 1
ATOM 777 C C . GLY A 1 104 ? -46.646 -0.766 50.816 1.00 59.78 104 GLY A C 1
ATOM 778 O O . GLY A 1 104 ? -47.458 -0.277 51.590 1.00 59.78 104 GLY A O 1
ATOM 779 N N . ASP A 1 105 ? -46.242 -0.134 49.710 1.00 62.38 105 ASP A N 1
ATOM 780 C CA . ASP A 1 105 ? -46.552 1.270 49.371 1.00 62.38 105 ASP A CA 1
ATOM 781 C C . ASP A 1 105 ? -47.727 1.430 48.376 1.00 62.38 105 ASP A C 1
ATOM 783 O O . ASP A 1 105 ? -47.824 2.430 47.657 1.00 62.38 105 ASP A O 1
ATOM 787 N N . ALA A 1 106 ? -48.618 0.439 48.277 1.00 69.94 106 ALA A N 1
ATOM 788 C CA . ALA A 1 106 ? -49.811 0.555 47.440 1.00 69.94 106 ALA A CA 1
ATOM 789 C C . ALA A 1 106 ? -50.818 1.536 48.085 1.00 69.94 106 ALA A C 1
ATOM 791 O O . ALA A 1 106 ? -51.158 1.365 49.258 1.00 69.94 106 ALA A O 1
ATOM 792 N N . PRO A 1 107 ? -51.317 2.560 47.364 1.00 71.00 107 PRO A N 1
ATOM 793 C CA . PRO A 1 107 ? -52.353 3.438 47.898 1.00 71.00 107 PRO A CA 1
ATOM 794 C C . PRO A 1 107 ? -53.642 2.637 48.167 1.00 71.00 107 PRO A C 1
ATOM 796 O O . PRO A 1 107 ? -53.976 1.753 47.372 1.00 71.00 107 PRO A O 1
ATOM 799 N N . PRO A 1 108 ? -54.371 2.919 49.265 1.00 71.25 108 PRO A N 1
ATOM 800 C CA . PRO A 1 108 ? -55.565 2.161 49.619 1.00 71.25 108 PRO A CA 1
ATOM 801 C C . PRO A 1 108 ? -56.647 2.293 48.534 1.00 71.25 108 PRO A C 1
ATOM 803 O O . PRO A 1 108 ? -56.776 3.365 47.928 1.00 71.25 108 PRO A O 1
ATOM 806 N N . PRO A 1 109 ? -57.427 1.223 48.282 1.00 74.25 109 PRO A N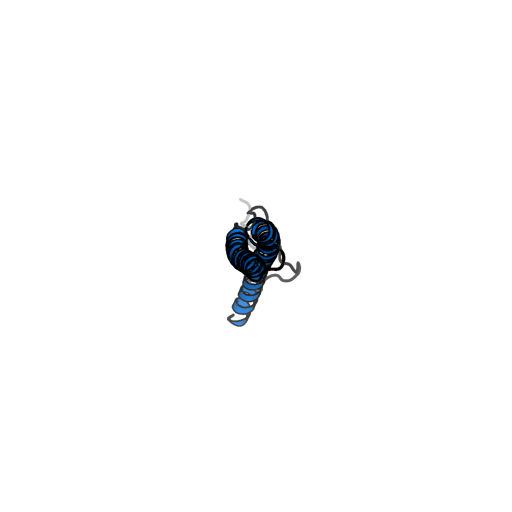 1
ATOM 807 C CA . PRO A 1 109 ? -58.528 1.270 47.329 1.00 74.25 109 PRO A CA 1
ATOM 808 C C . PRO A 1 109 ? -59.572 2.300 47.782 1.00 74.25 109 PRO A C 1
ATOM 810 O O . PRO A 1 109 ? -59.874 2.398 48.972 1.00 74.25 109 PRO A O 1
ATOM 813 N N . ARG A 1 110 ? -60.075 3.087 46.824 1.00 61.66 110 ARG A N 1
ATOM 814 C CA . ARG A 1 110 ? -61.184 4.031 47.023 1.00 61.66 110 ARG A CA 1
ATOM 815 C C . ARG A 1 110 ? -62.524 3.316 47.003 1.00 61.66 110 ARG A C 1
ATOM 817 O O . ARG A 1 110 ? -62.656 2.378 46.187 1.00 61.66 110 ARG A O 1
#